Protein AF-A0AAV1QN34-F1 (afdb_monomer_lite)

InterPro domains:
  IPR048370 ZSWIM4-8, C-terminal [PF21055] (2-52)

Sequence (62 aa):
YIHHRLIHLTPADYDDFVNIIRSARGAFCLTPVGMMQFNDVLQNLKRGKQTKELWQRISLEM

Secondary structure (DSSP, 8-state):
--TTSSS---HHHHHHHHHHHHHHHHHHHTSTTHHHHHHHHHHHHHH-SSSHHHHHHHHHH-

pLDDT: mean 76.65, std 13.2, range [44.03, 89.38]

Foldseek 3Di:
DPPPPPPPCDPVNLVVVLVVLVVQCVVLVVDPCSVVVSVVVLVVLCPDPVSVVSNVVNVVVD

Radius of gyration: 13.73 Å; chains: 1; bounding box: 30×29×37 Å

Structure (mmCIF, N/CA/C/O backbone):
data_AF-A0AAV1QN34-F1
#
_entry.id   AF-A0AAV1QN34-F1
#
loop_
_atom_site.group_PDB
_atom_site.id
_atom_site.type_symbol
_atom_site.label_atom_id
_atom_site.label_alt_id
_atom_site.label_comp_id
_atom_site.label_asym_id
_atom_site.label_entity_id
_atom_site.label_seq_id
_atom_site.pdbx_PDB_ins_code
_atom_site.Cartn_x
_atom_site.Cartn_y
_atom_site.Cartn_z
_atom_site.occupancy
_atom_site.B_iso_or_equiv
_atom_site.auth_seq_id
_atom_site.auth_comp_id
_atom_site.auth_asym_id
_atom_site.auth_atom_id
_atom_site.pdbx_PDB_model_num
ATOM 1 N N . TYR A 1 1 ? 19.942 -17.440 -22.920 1.00 46.72 1 TYR A N 1
ATOM 2 C CA . TYR A 1 1 ? 19.032 -16.469 -23.573 1.00 46.72 1 TYR A CA 1
ATOM 3 C C . TYR A 1 1 ? 17.661 -16.294 -22.893 1.00 46.72 1 TYR A C 1
ATOM 5 O O . TYR A 1 1 ? 16.790 -15.656 -23.470 1.00 46.72 1 TYR A O 1
ATOM 13 N N . ILE A 1 2 ? 17.450 -16.785 -21.662 1.00 46.59 2 ILE A N 1
ATOM 14 C CA . ILE A 1 2 ? 16.139 -16.720 -20.972 1.00 46.59 2 ILE A CA 1
ATOM 15 C C . ILE A 1 2 ? 16.119 -15.629 -19.876 1.00 46.59 2 ILE A C 1
ATOM 17 O O . ILE A 1 2 ? 15.065 -15.187 -19.443 1.00 46.59 2 ILE A O 1
ATOM 21 N N . HIS A 1 3 ? 17.289 -15.112 -19.487 1.00 44.62 3 HIS A N 1
ATOM 22 C CA . HIS A 1 3 ? 17.432 -14.188 -18.356 1.00 44.62 3 HIS A CA 1
ATOM 23 C C . HIS A 1 3 ? 17.146 -12.708 -18.669 1.00 44.62 3 HIS A C 1
ATOM 25 O O . HIS A 1 3 ? 17.050 -11.905 -17.751 1.00 44.62 3 HIS A O 1
ATOM 31 N N . HIS A 1 4 ? 17.000 -12.330 -19.944 1.00 44.06 4 HIS A N 1
ATOM 32 C CA . HIS A 1 4 ? 16.795 -10.926 -20.336 1.00 44.06 4 HIS A CA 1
ATOM 33 C C . HIS A 1 4 ? 15.308 -10.531 -20.450 1.00 44.06 4 HIS A C 1
ATOM 35 O O . HIS A 1 4 ? 14.990 -9.376 -20.711 1.00 44.06 4 HIS A O 1
ATOM 41 N N . ARG A 1 5 ? 14.380 -11.485 -20.279 1.00 44.03 5 ARG A N 1
ATOM 42 C CA . ARG A 1 5 ? 12.932 -11.267 -20.466 1.00 44.03 5 ARG A CA 1
ATOM 43 C C . ARG A 1 5 ? 12.131 -11.094 -19.172 1.00 44.03 5 ARG A C 1
ATOM 45 O O . ARG A 1 5 ? 10.945 -10.817 -19.254 1.00 44.03 5 ARG A O 1
ATOM 52 N N . LEU A 1 6 ? 12.762 -11.233 -18.005 1.00 51.47 6 LEU A N 1
ATOM 53 C CA . LEU A 1 6 ? 12.081 -11.217 -16.700 1.00 51.47 6 LEU A CA 1
ATOM 54 C C . LEU A 1 6 ? 12.287 -9.922 -15.893 1.00 51.47 6 LEU A C 1
ATOM 56 O O . LEU A 1 6 ? 11.789 -9.826 -14.781 1.00 51.47 6 LEU A O 1
ATOM 60 N N . ILE A 1 7 ? 13.026 -8.939 -16.422 1.00 54.25 7 ILE A N 1
ATOM 61 C CA . ILE A 1 7 ? 13.470 -7.756 -15.650 1.00 54.25 7 ILE A CA 1
ATOM 62 C C . ILE A 1 7 ? 13.067 -6.429 -16.308 1.00 54.25 7 ILE A C 1
ATOM 64 O O . ILE A 1 7 ? 13.632 -5.382 -16.016 1.00 54.25 7 ILE A O 1
ATOM 68 N N . HIS A 1 8 ? 12.106 -6.453 -17.227 1.00 55.75 8 HIS A N 1
ATOM 69 C CA . HIS A 1 8 ? 11.503 -5.227 -17.733 1.00 55.75 8 HIS A CA 1
ATOM 70 C C . HIS A 1 8 ? 10.098 -5.190 -17.159 1.00 55.75 8 HIS A C 1
ATOM 72 O O . HIS A 1 8 ? 9.180 -5.755 -17.745 1.00 55.75 8 HIS A O 1
ATOM 78 N N . LEU A 1 9 ? 9.971 -4.592 -15.972 1.00 61.34 9 LEU A N 1
ATOM 79 C CA . LEU A 1 9 ? 8.676 -4.241 -15.405 1.00 61.34 9 LEU A CA 1
ATOM 80 C C . LEU A 1 9 ? 7.954 -3.432 -16.493 1.00 61.34 9 LEU A C 1
ATOM 82 O O . LEU A 1 9 ? 8.475 -2.416 -16.964 1.00 61.34 9 LEU A O 1
ATOM 86 N N . THR A 1 10 ? 6.854 -3.954 -17.027 1.00 68.94 10 THR A N 1
ATOM 87 C CA . THR A 1 10 ? 6.154 -3.274 -18.116 1.00 68.94 10 THR A CA 1
ATOM 88 C C . THR A 1 10 ? 5.379 -2.100 -17.534 1.00 68.94 10 THR A C 1
ATOM 90 O O . THR A 1 10 ? 5.009 -2.144 -16.364 1.00 68.94 10 THR A O 1
ATOM 93 N N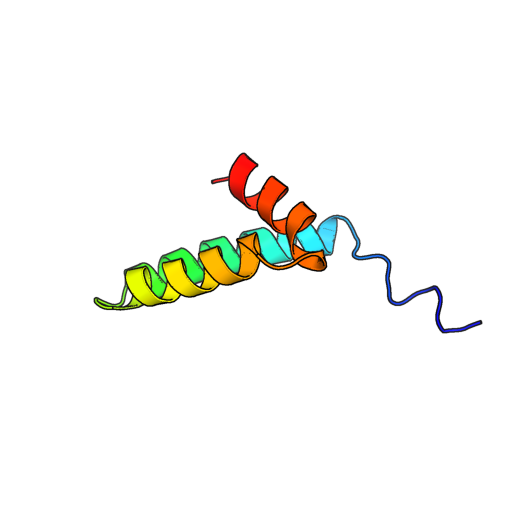 . PRO A 1 11 ? 5.088 -1.038 -18.305 1.00 67.50 11 PRO A N 1
ATOM 94 C CA . PRO A 1 11 ? 4.320 0.101 -17.802 1.00 67.50 11 PRO A CA 1
ATOM 95 C C . PRO A 1 11 ? 3.003 -0.294 -1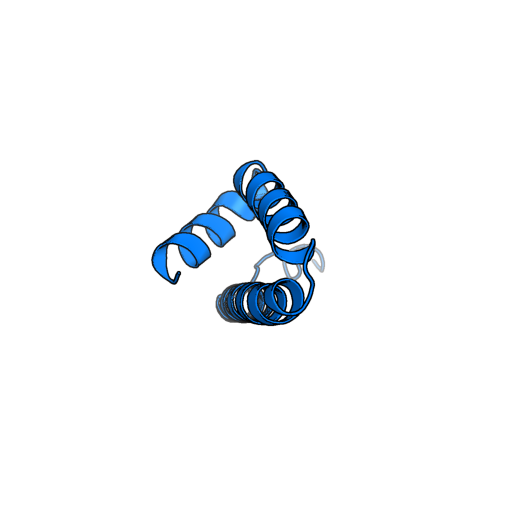7.113 1.00 67.50 11 PRO A C 1
ATOM 97 O O . PRO A 1 11 ? 2.593 0.398 -16.187 1.00 67.50 11 PRO A O 1
ATOM 100 N N . ALA A 1 12 ? 2.395 -1.410 -17.534 1.00 75.94 12 ALA A N 1
ATOM 101 C CA . ALA A 1 12 ? 1.195 -1.986 -16.935 1.00 75.94 12 ALA A CA 1
ATOM 102 C C . ALA A 1 12 ? 1.429 -2.542 -15.517 1.00 75.94 12 ALA A C 1
ATOM 104 O O . ALA A 1 12 ? 0.590 -2.336 -14.649 1.00 75.94 12 ALA A O 1
ATOM 105 N N . ASP A 1 13 ? 2.580 -3.167 -15.250 1.00 80.00 13 ASP A N 1
ATOM 106 C CA . ASP A 1 13 ? 2.939 -3.652 -13.909 1.00 80.00 13 ASP A CA 1
ATOM 107 C C . ASP A 1 13 ? 3.102 -2.491 -12.909 1.00 80.00 13 ASP A C 1
ATOM 109 O O . ASP A 1 13 ? 2.788 -2.620 -11.727 1.00 80.00 13 ASP A O 1
ATOM 113 N N . TYR A 1 14 ? 3.576 -1.327 -13.375 1.00 76.19 14 TYR A N 1
ATOM 114 C CA . TYR A 1 14 ? 3.653 -0.125 -12.536 1.00 76.19 14 TYR A CA 1
ATOM 115 C C . TYR A 1 14 ? 2.263 0.421 -12.189 1.00 76.19 14 TYR A C 1
ATOM 117 O O . TYR A 1 14 ? 2.057 0.859 -11.061 1.00 76.19 14 TYR A O 1
ATOM 125 N N . ASP A 1 15 ? 1.334 0.429 -13.147 1.00 80.44 15 ASP A N 1
ATOM 126 C CA . ASP A 1 15 ? -0.041 0.901 -12.938 1.00 80.44 15 ASP A CA 1
ATOM 127 C C . ASP A 1 15 ? -0.803 -0.021 -11.974 1.00 80.44 15 ASP A C 1
ATOM 129 O O . ASP A 1 15 ? -1.422 0.442 -11.013 1.00 80.44 15 ASP A O 1
ATOM 133 N N . ASP A 1 16 ? -0.657 -1.336 -12.155 1.00 84.94 16 ASP A N 1
ATOM 134 C CA . ASP A 1 16 ? -1.182 -2.346 -11.234 1.00 84.94 16 ASP A CA 1
ATOM 135 C C . ASP A 1 16 ? -0.634 -2.137 -9.814 1.00 84.94 16 ASP A C 1
ATOM 137 O O . ASP A 1 16 ? -1.399 -2.062 -8.851 1.00 84.94 16 ASP A O 1
ATOM 141 N N . PHE A 1 17 ? 0.674 -1.891 -9.680 1.00 82.38 17 PHE A N 1
ATOM 142 C CA . PHE A 1 17 ? 1.286 -1.579 -8.390 1.00 82.38 17 PHE A CA 1
ATOM 143 C C . PHE A 1 17 ? 0.687 -0.326 -7.729 1.00 82.38 17 PHE A C 1
ATOM 145 O O . PHE A 1 17 ? 0.367 -0.348 -6.537 1.00 82.38 17 PHE A O 1
ATOM 152 N N . VAL A 1 18 ? 0.495 0.766 -8.479 1.00 83.62 18 VAL A N 1
ATOM 153 C CA . VAL A 1 18 ? -0.149 1.992 -7.966 1.00 83.62 18 VAL A CA 1
ATOM 154 C C . VAL A 1 18 ? -1.579 1.694 -7.501 1.00 83.62 18 VAL A C 1
ATOM 156 O O . VAL A 1 18 ? -1.977 2.119 -6.409 1.00 83.62 18 VAL A O 1
ATOM 159 N N . ASN A 1 19 ? -2.344 0.925 -8.277 1.00 87.19 19 ASN A N 1
ATOM 160 C CA . ASN A 1 19 ? -3.707 0.522 -7.930 1.00 87.19 19 ASN A CA 1
ATOM 161 C C . ASN A 1 19 ? -3.762 -0.378 -6.686 1.00 87.19 19 ASN A C 1
ATOM 163 O O . ASN A 1 19 ? -4.653 -0.206 -5.844 1.00 87.19 19 ASN A O 1
ATOM 167 N N . ILE A 1 20 ? -2.785 -1.271 -6.503 1.00 89.19 20 ILE A N 1
ATOM 168 C CA . ILE A 1 20 ? -2.636 -2.081 -5.287 1.00 89.19 20 ILE A CA 1
ATOM 169 C C . ILE A 1 20 ? -2.376 -1.181 -4.078 1.00 89.19 20 ILE A C 1
ATOM 171 O O . ILE A 1 20 ? -3.051 -1.329 -3.060 1.00 89.19 20 ILE A O 1
ATOM 175 N N . ILE A 1 21 ? -1.458 -0.212 -4.173 1.00 87.88 21 ILE A N 1
ATOM 176 C CA . ILE A 1 21 ? -1.164 0.717 -3.067 1.00 87.88 21 ILE A CA 1
ATOM 177 C C . ILE A 1 21 ? -2.387 1.577 -2.719 1.00 87.88 21 ILE A C 1
ATOM 179 O O . ILE A 1 21 ? -2.683 1.774 -1.536 1.00 87.88 21 ILE A O 1
ATOM 183 N N . ARG A 1 22 ? -3.148 2.041 -3.718 1.00 86.62 22 ARG A N 1
ATOM 184 C CA . ARG A 1 22 ? -4.418 2.762 -3.505 1.00 86.62 22 ARG A CA 1
ATOM 185 C C . ARG A 1 22 ? -5.459 1.892 -2.798 1.00 86.62 22 ARG A C 1
ATOM 187 O O . ARG A 1 22 ? -6.085 2.348 -1.840 1.00 86.62 22 ARG A O 1
ATOM 194 N N . SER A 1 23 ? -5.618 0.647 -3.238 1.00 89.31 23 SER A N 1
ATOM 195 C CA . SER A 1 23 ? -6.556 -0.310 -2.637 1.00 89.31 23 SER A CA 1
ATOM 196 C C . SER A 1 23 ? -6.159 -0.650 -1.201 1.00 89.31 23 SER A C 1
ATOM 198 O O . SER A 1 23 ? -6.993 -0.619 -0.296 1.00 89.31 23 SER A O 1
ATOM 200 N N . ALA A 1 24 ? -4.863 -0.874 -0.971 1.00 88.62 24 ALA A N 1
ATOM 201 C CA . ALA A 1 24 ? -4.293 -1.090 0.348 1.00 88.62 24 ALA A CA 1
ATOM 202 C C . ALA A 1 24 ? -4.567 0.105 1.264 1.00 88.62 24 ALA A C 1
ATOM 204 O O . ALA A 1 24 ? -5.042 -0.099 2.373 1.00 88.62 24 ALA A O 1
ATOM 205 N N . ARG A 1 25 ? -4.371 1.350 0.802 1.00 87.38 25 ARG A N 1
ATOM 206 C CA . ARG A 1 25 ? -4.722 2.558 1.574 1.00 87.38 25 ARG A CA 1
ATOM 207 C C . ARG A 1 25 ? -6.175 2.527 2.045 1.00 87.38 25 ARG A C 1
ATOM 209 O O . ARG A 1 25 ? -6.440 2.815 3.208 1.00 87.38 25 ARG A O 1
ATOM 216 N N . GLY A 1 26 ? -7.103 2.177 1.151 1.00 88.12 26 GLY A N 1
ATOM 217 C CA . GLY A 1 26 ? -8.524 2.037 1.474 1.00 88.12 26 GLY A CA 1
ATOM 218 C C . GLY A 1 26 ? -8.764 0.992 2.563 1.00 88.12 26 GLY A C 1
ATOM 219 O O . GLY A 1 26 ? -9.400 1.295 3.568 1.00 88.12 26 GLY A O 1
ATOM 220 N N . ALA A 1 27 ? -8.181 -0.200 2.413 1.00 88.50 27 ALA A N 1
ATOM 221 C CA . ALA A 1 27 ? -8.284 -1.278 3.396 1.00 88.50 27 ALA A CA 1
ATOM 222 C C . ALA A 1 27 ? -7.644 -0.916 4.750 1.00 88.50 27 ALA A C 1
ATOM 224 O O . ALA A 1 27 ? -8.225 -1.167 5.803 1.00 88.50 27 ALA A O 1
ATOM 225 N N . PHE A 1 28 ? -6.478 -0.269 4.738 1.00 88.38 28 PHE A N 1
ATOM 226 C CA . PHE A 1 28 ? -5.786 0.187 5.940 1.00 88.38 28 PHE A CA 1
ATOM 227 C C . PHE A 1 28 ? -6.557 1.302 6.658 1.00 88.38 28 PHE A C 1
ATOM 229 O O . PHE A 1 28 ? -6.582 1.317 7.887 1.00 88.38 28 PHE A O 1
ATOM 236 N N . CYS A 1 29 ? -7.255 2.179 5.931 1.00 85.94 29 CYS A N 1
ATOM 237 C CA . CYS A 1 29 ? -8.112 3.213 6.517 1.00 85.94 29 CYS A CA 1
ATOM 238 C C . CYS A 1 29 ? -9.306 2.638 7.301 1.00 85.94 29 CYS A C 1
ATOM 240 O O . CYS A 1 29 ? -9.811 3.295 8.208 1.00 85.94 29 CYS A O 1
ATOM 242 N N . LEU A 1 30 ? -9.749 1.415 6.985 1.00 88.19 30 LEU A N 1
ATOM 243 C CA . LEU A 1 30 ? -10.832 0.732 7.707 1.00 88.19 30 LEU A CA 1
ATOM 244 C C . LEU A 1 30 ? -10.403 0.211 9.084 1.00 88.19 30 LEU A C 1
ATOM 246 O O . LEU A 1 30 ? -11.247 -0.197 9.879 1.00 88.19 30 LEU A O 1
ATOM 250 N N . THR A 1 31 ? -9.102 0.214 9.376 1.00 86.56 31 THR A N 1
ATOM 251 C CA . THR A 1 31 ? -8.566 -0.257 10.654 1.00 86.56 31 THR A CA 1
ATOM 252 C C . THR A 1 31 ? -7.946 0.905 11.435 1.00 86.56 31 THR A C 1
ATOM 254 O O . THR A 1 31 ? -7.204 1.704 10.863 1.00 86.56 31 THR A O 1
ATOM 257 N N . PRO A 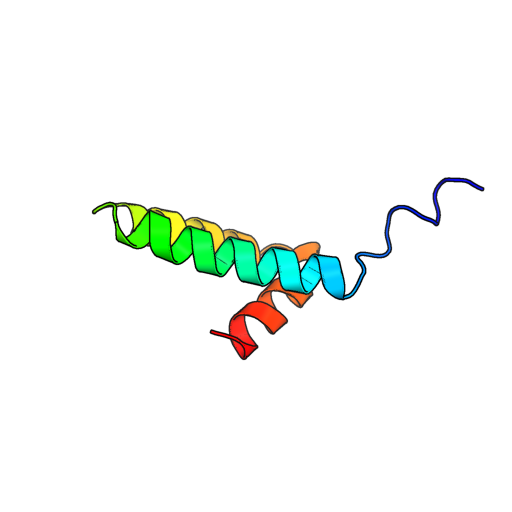1 32 ? -8.179 1.006 12.755 1.00 76.75 32 PRO A N 1
ATOM 258 C CA . PRO A 1 32 ? -7.728 2.150 13.553 1.00 76.75 32 PRO A CA 1
ATOM 259 C C . PRO A 1 32 ? -6.196 2.302 13.626 1.00 76.75 32 PRO A C 1
ATOM 261 O O . PRO A 1 32 ? -5.703 3.399 13.865 1.00 76.75 32 PRO A O 1
ATOM 264 N N . VAL A 1 33 ? -5.433 1.229 13.378 1.00 86.19 33 VAL A N 1
ATOM 265 C CA . VAL A 1 33 ? -3.954 1.238 13.328 1.00 86.19 33 VAL A CA 1
ATOM 266 C C . VAL A 1 33 ? -3.428 1.172 11.886 1.00 86.19 33 VAL A C 1
ATOM 268 O O . VAL A 1 33 ? -2.240 1.377 11.635 1.00 86.19 33 VAL A O 1
ATOM 271 N N . GLY A 1 34 ? -4.291 0.920 10.901 1.00 85.56 34 GLY A N 1
ATOM 272 C CA . GLY A 1 34 ? -3.849 0.642 9.538 1.00 85.56 34 GLY A CA 1
ATOM 273 C C . GLY A 1 34 ? -3.199 1.832 8.860 1.00 85.56 34 GLY A C 1
ATOM 274 O O . GLY A 1 34 ? -2.239 1.643 8.127 1.00 85.56 34 GLY A O 1
ATOM 275 N N . MET A 1 35 ? -3.615 3.063 9.162 1.00 86.00 35 MET A N 1
ATOM 276 C CA . MET A 1 35 ? -2.928 4.251 8.639 1.00 86.00 35 MET A CA 1
ATOM 277 C C . MET A 1 35 ? -1.481 4.364 9.141 1.00 86.00 35 MET A C 1
ATOM 279 O O . MET A 1 35 ? -0.614 4.829 8.402 1.00 86.00 35 MET A O 1
ATOM 283 N N . MET A 1 36 ? -1.187 3.906 10.362 1.00 89.12 36 MET A N 1
ATOM 284 C CA . MET A 1 36 ? 0.184 3.852 10.881 1.00 89.12 36 MET A CA 1
ATOM 285 C C . MET A 1 36 ? 1.001 2.771 10.160 1.00 89.12 36 MET A C 1
ATOM 287 O O . MET A 1 36 ? 2.128 3.036 9.747 1.00 89.12 36 MET A O 1
ATOM 291 N N . GLN A 1 37 ? 0.416 1.589 9.935 1.00 88.38 37 GLN A N 1
ATOM 292 C CA . GLN A 1 37 ? 1.063 0.507 9.178 1.00 88.38 37 GLN A CA 1
ATOM 293 C C . GLN A 1 37 ? 1.298 0.886 7.711 1.00 88.38 37 GLN A C 1
ATOM 295 O O . GLN A 1 37 ? 2.371 0.645 7.166 1.00 88.38 37 GLN A O 1
ATOM 300 N N . PHE A 1 38 ? 0.329 1.550 7.085 1.00 88.56 38 PHE A N 1
ATOM 301 C CA . PHE A 1 38 ? 0.446 2.045 5.720 1.00 88.56 38 PHE A CA 1
ATOM 302 C C . PHE A 1 38 ? 1.568 3.079 5.592 1.00 88.56 38 PHE A C 1
ATOM 304 O O . PHE A 1 38 ? 2.351 3.021 4.648 1.00 88.56 38 P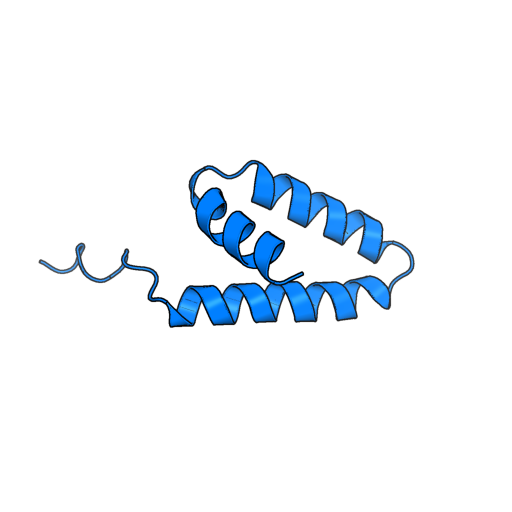HE A O 1
ATOM 311 N N . ASN A 1 39 ? 1.707 3.988 6.565 1.00 87.69 39 ASN A N 1
ATOM 312 C CA . ASN A 1 39 ? 2.815 4.944 6.585 1.00 87.69 39 ASN A CA 1
ATOM 313 C C . ASN A 1 39 ? 4.184 4.254 6.655 1.00 87.69 39 ASN A C 1
ATOM 315 O O . ASN A 1 39 ? 5.099 4.678 5.951 1.00 87.69 39 ASN A O 1
ATOM 319 N N . ASP A 1 40 ? 4.329 3.186 7.442 1.00 89.38 40 ASP A N 1
ATOM 320 C CA . ASP A 1 40 ? 5.575 2.413 7.496 1.00 89.38 40 ASP A CA 1
ATOM 321 C C . ASP A 1 40 ? 5.903 1.769 6.138 1.00 89.38 40 ASP A C 1
ATOM 323 O O . ASP A 1 40 ? 7.019 1.902 5.627 1.00 89.38 40 ASP A O 1
ATOM 327 N N . VAL A 1 41 ? 4.902 1.176 5.480 1.00 86.81 41 VAL A N 1
ATOM 328 C CA . VAL A 1 41 ? 5.039 0.623 4.122 1.00 86.81 41 VAL A CA 1
ATOM 329 C C . VAL A 1 41 ? 5.459 1.707 3.121 1.00 86.81 41 VAL A C 1
ATOM 331 O O . VAL A 1 41 ? 6.388 1.492 2.340 1.00 86.81 41 VAL A O 1
ATOM 334 N N . LEU A 1 42 ? 4.855 2.902 3.176 1.00 86.06 42 LEU A N 1
ATOM 335 C CA . LEU A 1 42 ? 5.241 4.033 2.322 1.00 86.06 42 LEU A CA 1
ATOM 336 C C . LEU A 1 42 ? 6.675 4.514 2.595 1.00 86.06 42 LEU A C 1
ATOM 338 O O . LEU A 1 42 ? 7.414 4.810 1.654 1.00 86.06 42 LEU A O 1
ATOM 342 N N . GLN A 1 43 ? 7.105 4.580 3.858 1.00 86.31 43 GLN A N 1
ATOM 343 C CA . GLN A 1 43 ? 8.481 4.965 4.195 1.00 86.31 43 GLN A CA 1
ATOM 344 C C . GLN A 1 43 ? 9.499 3.939 3.687 1.00 86.31 43 GLN A C 1
ATOM 346 O O . GLN A 1 43 ? 10.548 4.323 3.159 1.00 86.31 43 GLN A O 1
ATOM 351 N N . ASN A 1 44 ? 9.188 2.646 3.789 1.00 85.81 44 ASN A N 1
ATOM 352 C CA . ASN A 1 44 ? 10.019 1.582 3.229 1.00 85.81 44 ASN A CA 1
ATOM 353 C C . ASN A 1 44 ? 10.094 1.675 1.696 1.00 85.81 44 ASN A C 1
ATOM 355 O O . ASN A 1 44 ? 11.188 1.612 1.129 1.00 85.81 44 ASN A O 1
ATOM 359 N N . LEU A 1 45 ? 8.966 1.943 1.030 1.00 84.31 45 LEU A N 1
ATOM 360 C CA . LEU A 1 45 ? 8.903 2.179 -0.417 1.00 84.31 45 LEU A CA 1
ATOM 361 C C . LEU A 1 45 ? 9.747 3.376 -0.857 1.00 84.31 45 LEU A C 1
ATOM 363 O O . LEU A 1 45 ? 10.482 3.283 -1.841 1.00 84.31 45 LEU A O 1
ATOM 367 N N . LYS A 1 46 ? 9.704 4.480 -0.108 1.00 81.25 46 LYS A N 1
ATOM 368 C CA . LYS A 1 46 ? 10.509 5.679 -0.380 1.00 81.25 46 LYS A CA 1
ATOM 369 C C . LYS A 1 46 ? 12.015 5.423 -0.244 1.00 81.25 46 LYS A C 1
ATOM 371 O O . LYS A 1 46 ? 12.810 6.054 -0.940 1.00 81.25 46 LYS A O 1
ATOM 376 N N . ARG A 1 47 ? 12.426 4.524 0.658 1.00 81.62 47 ARG A N 1
ATOM 377 C CA . ARG A 1 47 ? 13.844 4.206 0.922 1.00 81.62 47 ARG A CA 1
ATOM 378 C C . ARG A 1 47 ? 14.418 3.140 -0.014 1.00 81.62 47 ARG A C 1
ATOM 380 O O . ARG A 1 47 ? 15.641 3.058 -0.142 1.00 81.62 47 ARG A O 1
ATOM 387 N N . GLY A 1 48 ? 13.581 2.338 -0.671 1.00 78.38 48 GLY A N 1
ATOM 388 C CA . GLY A 1 48 ? 14.031 1.307 -1.604 1.00 78.38 48 GLY A CA 1
ATOM 389 C C . GLY A 1 48 ? 14.617 1.892 -2.896 1.00 78.38 48 GLY A C 1
ATOM 390 O O . GLY A 1 48 ? 13.987 2.682 -3.595 1.00 78.38 48 GLY A O 1
ATOM 391 N N . LYS A 1 49 ? 15.842 1.482 -3.257 1.00 68.38 49 LYS A N 1
ATOM 392 C CA . LYS A 1 49 ? 16.504 1.935 -4.499 1.00 68.38 49 LYS A CA 1
ATOM 393 C C . LYS A 1 49 ? 15.743 1.518 -5.764 1.00 68.38 49 LYS A C 1
ATOM 395 O O . LYS A 1 49 ? 15.701 2.291 -6.713 1.00 68.38 49 LYS A O 1
ATOM 400 N N . GLN A 1 50 ? 15.148 0.324 -5.765 1.00 69.19 50 GLN A N 1
ATOM 401 C CA . GLN A 1 50 ? 14.380 -0.216 -6.896 1.00 69.19 50 GLN A CA 1
ATOM 402 C C . GLN A 1 50 ? 12.951 0.337 -6.963 1.00 69.19 50 GLN A C 1
ATOM 404 O O . GLN A 1 50 ? 12.360 0.409 -8.032 1.00 69.19 50 GLN A O 1
ATOM 409 N N . THR A 1 51 ? 12.411 0.783 -5.830 1.00 71.88 51 THR A N 1
ATOM 410 C CA . THR A 1 51 ? 11.053 1.324 -5.717 1.00 71.88 51 THR A CA 1
ATOM 411 C C . THR A 1 51 ? 11.004 2.838 -5.876 1.00 71.88 51 THR A C 1
ATOM 413 O O . THR A 1 51 ? 9.929 3.416 -5.809 1.00 71.88 51 THR A O 1
ATOM 416 N N . LYS A 1 52 ? 12.141 3.502 -6.115 1.00 74.62 52 LYS A N 1
ATOM 417 C CA . LYS A 1 52 ? 12.211 4.960 -6.285 1.00 74.62 52 LYS A CA 1
ATOM 418 C C . LYS A 1 52 ? 11.366 5.452 -7.464 1.00 74.62 52 LYS A C 1
ATOM 420 O O . LYS A 1 52 ? 10.691 6.468 -7.338 1.00 74.62 52 LYS A O 1
ATOM 425 N N . GLU A 1 53 ? 11.389 4.733 -8.583 1.00 75.69 53 GLU A N 1
ATOM 426 C CA . GLU A 1 53 ? 10.595 5.068 -9.773 1.00 75.69 53 GLU A CA 1
ATOM 427 C C . GLU A 1 53 ? 9.096 4.815 -9.542 1.00 75.69 53 GLU A C 1
ATOM 429 O O . GLU A 1 53 ? 8.267 5.669 -9.853 1.00 75.69 53 GLU A O 1
ATOM 434 N N . LEU A 1 54 ? 8.761 3.696 -8.886 1.00 75.62 54 LEU A N 1
ATOM 435 C CA . LEU A 1 54 ? 7.399 3.380 -8.438 1.00 75.62 54 LEU A CA 1
ATOM 436 C C . LEU A 1 54 ? 6.867 4.454 -7.478 1.00 75.62 54 LEU A C 1
ATOM 438 O O . LEU A 1 54 ? 5.762 4.955 -7.656 1.00 75.62 54 LEU A O 1
ATOM 442 N N . TRP A 1 55 ? 7.677 4.864 -6.500 1.00 80.38 55 TRP A N 1
ATOM 443 C CA . TRP A 1 55 ? 7.348 5.919 -5.546 1.00 80.38 55 TRP A CA 1
ATOM 444 C C . TRP A 1 55 ? 7.107 7.261 -6.235 1.00 80.38 55 TRP A C 1
ATOM 446 O O . TRP A 1 55 ? 6.167 7.96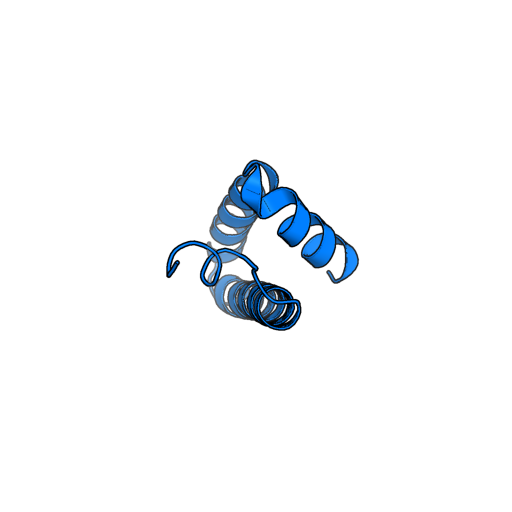4 -5.878 1.00 80.38 55 TRP A O 1
ATOM 456 N N . GLN A 1 56 ? 7.930 7.627 -7.223 1.00 78.38 56 GLN A N 1
ATOM 457 C CA . GLN A 1 56 ? 7.718 8.866 -7.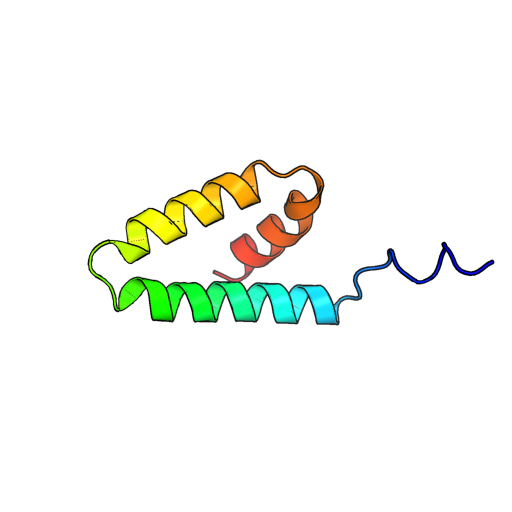971 1.00 78.38 56 GLN A CA 1
ATOM 458 C C . GLN A 1 56 ? 6.386 8.867 -8.718 1.00 78.38 56 GLN A C 1
ATOM 460 O O . GLN A 1 56 ? 5.707 9.890 -8.697 1.00 78.38 56 GLN A O 1
ATOM 465 N N . ARG A 1 57 ? 5.976 7.739 -9.311 1.00 73.56 57 ARG A N 1
ATOM 466 C CA . ARG A 1 57 ? 4.644 7.629 -9.922 1.00 73.56 57 ARG A CA 1
ATOM 467 C C . ARG A 1 57 ? 3.525 7.701 -8.896 1.00 73.56 57 ARG A C 1
ATOM 469 O O . ARG A 1 57 ? 2.647 8.536 -9.051 1.00 73.56 57 ARG A O 1
ATOM 476 N N . ILE A 1 58 ? 3.603 6.922 -7.814 1.00 74.69 58 ILE A N 1
ATOM 477 C CA . ILE A 1 58 ? 2.613 6.970 -6.724 1.00 74.69 58 ILE A CA 1
ATOM 478 C C . ILE A 1 58 ? 2.460 8.398 -6.193 1.00 74.69 58 ILE A C 1
ATOM 480 O O . ILE A 1 58 ? 1.345 8.859 -6.002 1.00 74.69 58 ILE A O 1
ATOM 484 N N . SER A 1 59 ? 3.568 9.114 -5.988 1.00 73.56 59 SER A N 1
ATOM 485 C CA . SER A 1 59 ? 3.569 10.488 -5.476 1.00 73.56 59 SER A CA 1
ATOM 486 C C . SER A 1 59 ? 3.069 11.534 -6.478 1.00 73.56 59 SER A C 1
ATOM 488 O O . SER A 1 59 ? 2.738 12.633 -6.049 1.00 73.56 59 SER A O 1
ATOM 490 N N . LEU A 1 60 ? 3.080 11.243 -7.781 1.00 73.25 60 LEU A N 1
ATOM 491 C CA . LEU A 1 60 ? 2.485 12.093 -8.822 1.00 73.25 60 LEU A CA 1
ATOM 492 C C . LEU A 1 60 ? 0.971 11.866 -8.951 1.00 73.25 60 LEU A C 1
ATOM 494 O O . LEU A 1 60 ? 0.260 12.731 -9.449 1.00 73.25 60 LEU A O 1
ATOM 498 N N . GLU A 1 61 ? 0.505 10.692 -8.531 1.00 62.88 61 GLU A N 1
ATOM 499 C CA . GLU A 1 61 ? -0.854 10.186 -8.722 1.00 62.88 61 GLU A CA 1
ATOM 500 C C . GLU A 1 61 ? -1.711 10.132 -7.441 1.00 62.88 61 GLU A C 1
ATOM 502 O O . GLU A 1 61 ? -2.898 9.786 -7.507 1.00 62.88 61 GLU A O 1
ATOM 507 N N . MET A 1 62 ? -1.118 10.418 -6.280 1.00 61.22 62 MET A N 1
ATOM 508 C CA . MET A 1 62 ? -1.781 10.584 -4.978 1.00 61.22 62 MET A CA 1
ATOM 509 C C . MET A 1 62 ? -1.956 12.056 -4.637 1.00 61.22 62 MET A C 1
ATOM 511 O O . MET A 1 62 ? -3.005 12.346 -4.019 1.00 61.22 62 MET A O 1
#

Organism: Scomber scombrus (NCBI:txid13677)